Protein AF-A0A1Q8G344-F1 (afdb_monomer)

Solvent-accessible surface area (backbone atoms only — not comparable to full-atom values): 5885 Å² total; per-residue (Å²): 132,58,74,58,38,54,51,51,52,55,46,52,57,63,35,46,27,40,30,48,78,86,48,69,44,66,77,65,76,51,65,72,58,88,71,94,52,59,85,48,64,28,35,66,44,78,40,76,48,96,96,47,69,51,76,48,73,39,28,58,62,33,41,72,64,50,43,65,44,96,87,69,60,45,31,40,42,84,88,41,45,35,34,75,41,66,78,80,86,75,82,86,71,80,86,128

pLDDT: mean 88.89, std 9.43, range [50.81, 96.69]

Nearest PDB structures (foldseek):
  4csq-assembly1_A  TM=6.983E-01  e=4.888E-04  Pseudomonas aeruginosa
  7ur8-assembly1_A  TM=3.473E-01  e=1.165E+00  synthetic construct
  8xvt-assembly1_D  TM=2.626E-01  e=6.799E-01  Homo sapiens
  8qkv-assembly1_X  TM=3.256E-01  e=1.668E+00  Saccharomyces cerevisiae S288C

Foldseek 3Di:
DDPQLVVVLVLLLQFQWKAKPNQIDGPWPSAFDDDPDQPAFRDWTWGDDPPDTDIDTAGPVQSVVWDADPVRAWIATPNITMGGHHDDDDDPDDDD

Radius of gyration: 14.97 Å; Cα contacts (8 Å, |Δi|>4): 150; chains: 1; bounding box: 33×54×29 Å

Mean predicted aligned error: 5.77 Å

Sequence (96 aa):
MSTLKTKFLDLFQTADSLEVDGAFIRHFDNSVRQTDDAETPVIDLMLPVDDAVLEVSLTHADLDAVELCDEGNVWTVAGYDIEFYTVNVVSTNPVQ

Secondary structure (DSSP, 8-state):
--HHHHHHHHHHHH-SEEEETTEEEES--------S-TTS-SEEEEEEETTEEEEEEE-HHHHHT-EE-TTSSEEEETTEEEEEEPPP----SPP-

Structure (mmCIF, N/CA/C/O backbone):
data_AF-A0A1Q8G344-F1
#
_entry.id   AF-A0A1Q8G344-F1
#
loop_
_atom_site.group_PDB
_atom_site.id
_atom_site.type_symbol
_atom_site.label_atom_id
_atom_site.label_alt_id
_atom_site.label_comp_id
_atom_site.label_asym_id
_atom_site.label_entity_id
_atom_site.label_seq_id
_atom_site.pdbx_PDB_ins_code
_atom_site.Cartn_x
_atom_site.Cartn_y
_atom_site.Cartn_z
_atom_site.occupancy
_atom_site.B_iso_or_equiv
_atom_site.auth_seq_id
_atom_site.auth_comp_id
_atom_site.auth_asym_id
_atom_site.auth_atom_id
_atom_site.pdbx_PDB_model_num
ATOM 1 N N . MET A 1 1 ? -10.096 9.763 12.217 1.00 57.53 1 MET A N 1
ATOM 2 C CA . MET A 1 1 ? -9.451 8.706 11.415 1.00 57.53 1 MET A CA 1
ATOM 3 C C . MET A 1 1 ? -10.531 8.064 10.559 1.00 57.53 1 MET A C 1
ATOM 5 O O . MET A 1 1 ? -11.558 7.691 11.121 1.00 57.53 1 MET A O 1
ATOM 9 N N . SER A 1 2 ? -10.386 8.062 9.230 1.00 74.75 2 SER A N 1
ATOM 10 C CA . SER A 1 2 ? -11.397 7.480 8.336 1.00 74.75 2 SER A CA 1
ATOM 11 C C . SER A 1 2 ? -11.380 5.949 8.438 1.00 74.75 2 SER A C 1
ATOM 13 O O . SER A 1 2 ? -10.337 5.346 8.689 1.00 74.75 2 SER A O 1
ATOM 15 N N . THR A 1 3 ? -12.533 5.302 8.255 1.00 87.56 3 THR A N 1
ATOM 16 C CA . THR A 1 3 ? -12.629 3.831 8.295 1.00 87.56 3 THR A CA 1
ATOM 17 C C . THR A 1 3 ? -11.788 3.170 7.199 1.00 87.56 3 THR A C 1
ATOM 19 O O . THR A 1 3 ? -11.288 2.067 7.403 1.00 87.56 3 THR A O 1
ATOM 22 N N . LEU A 1 4 ? -11.609 3.836 6.054 1.00 93.12 4 LEU A N 1
ATOM 23 C CA . LEU A 1 4 ? -10.786 3.335 4.952 1.00 93.12 4 LEU A CA 1
ATOM 24 C C . LEU 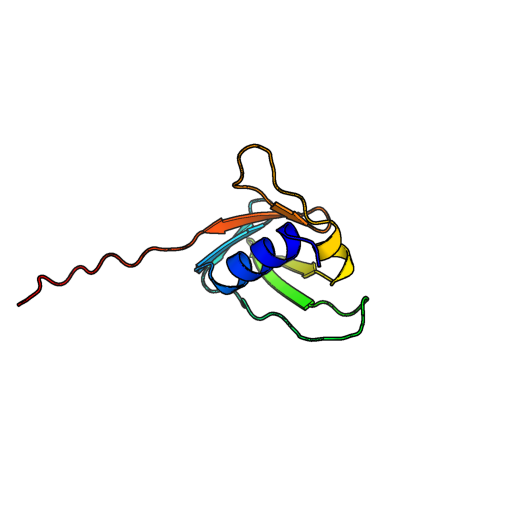A 1 4 ? -9.294 3.398 5.278 1.00 93.12 4 LEU A C 1
ATOM 26 O O . LEU A 1 4 ? -8.613 2.401 5.082 1.00 93.12 4 LEU A O 1
ATOM 30 N N . LYS A 1 5 ? -8.812 4.496 5.872 1.00 93.25 5 LYS A N 1
ATOM 31 C CA . LYS A 1 5 ? -7.419 4.618 6.329 1.00 93.25 5 LYS A CA 1
ATOM 32 C C . LYS A 1 5 ? -7.027 3.484 7.266 1.00 93.25 5 LYS A C 1
ATOM 34 O O . LYS A 1 5 ? -5.989 2.863 7.079 1.00 93.25 5 LYS A O 1
ATOM 39 N N . THR A 1 6 ? -7.869 3.186 8.255 1.00 93.19 6 THR A N 1
ATOM 40 C CA . THR A 1 6 ? -7.606 2.076 9.182 1.00 93.19 6 THR A CA 1
ATOM 41 C C . THR A 1 6 ? -7.559 0.733 8.452 1.00 93.19 6 THR A C 1
ATOM 43 O O . THR A 1 6 ? -6.614 -0.017 8.648 1.00 93.19 6 THR A O 1
ATOM 46 N N . LYS A 1 7 ? -8.511 0.460 7.550 1.00 93.56 7 LYS A N 1
ATOM 47 C CA . LYS A 1 7 ? -8.517 -0.783 6.761 1.00 93.56 7 LYS A CA 1
ATOM 48 C C . LYS A 1 7 ? -7.296 -0.922 5.852 1.00 93.56 7 LYS A C 1
ATOM 50 O O . LYS A 1 7 ? -6.744 -2.010 5.762 1.00 93.56 7 LYS A O 1
ATOM 55 N N . PHE A 1 8 ? -6.891 0.159 5.190 1.00 94.94 8 PHE A N 1
ATOM 56 C CA . PHE A 1 8 ? -5.709 0.174 4.335 1.00 94.94 8 PHE A CA 1
ATOM 57 C C . PHE A 1 8 ? -4.456 -0.173 5.142 1.00 94.94 8 PHE A C 1
ATOM 59 O O . PHE A 1 8 ? -3.694 -1.043 4.740 1.00 94.94 8 PHE A O 1
ATOM 66 N N . LEU A 1 9 ? -4.271 0.457 6.307 1.00 94.81 9 LEU A N 1
ATOM 67 C CA . LEU A 1 9 ? -3.129 0.184 7.183 1.00 94.81 9 LEU A CA 1
ATOM 68 C C . LEU A 1 9 ? -3.132 -1.258 7.707 1.00 94.81 9 LEU A C 1
ATOM 70 O O . LEU A 1 9 ? -2.087 -1.904 7.693 1.00 94.81 9 LEU A O 1
ATOM 74 N N . ASP A 1 10 ? -4.294 -1.779 8.109 1.00 93.50 10 ASP A N 1
ATOM 75 C CA . ASP A 1 10 ? -4.424 -3.171 8.553 1.00 93.50 10 ASP A CA 1
ATOM 76 C C . ASP A 1 10 ? -4.043 -4.150 7.426 1.00 93.50 10 ASP A C 1
ATOM 78 O O . ASP A 1 10 ? -3.308 -5.113 7.655 1.00 93.50 10 ASP A O 1
ATOM 82 N N . LEU A 1 11 ? -4.504 -3.899 6.195 1.00 93.38 11 LEU A N 1
ATOM 83 C CA . LEU A 1 11 ? -4.143 -4.703 5.024 1.00 93.38 11 LEU A CA 1
ATOM 84 C C . LEU A 1 11 ? -2.656 -4.596 4.700 1.00 93.38 11 LEU A C 1
ATOM 86 O O . LEU A 1 11 ? -2.004 -5.621 4.537 1.00 93.38 11 LEU A O 1
ATOM 90 N N . PHE A 1 12 ? -2.103 -3.386 4.679 1.00 94.88 12 PHE A N 1
ATOM 91 C CA . PHE A 1 12 ? -0.685 -3.148 4.431 1.00 94.88 12 PHE A CA 1
ATOM 92 C C . PHE A 1 12 ? 0.207 -3.943 5.392 1.00 94.88 12 PHE A C 1
ATOM 94 O O . PHE A 1 12 ? 1.150 -4.605 4.969 1.00 94.88 12 PHE A O 1
ATOM 101 N N . GLN A 1 13 ? -0.134 -3.946 6.681 1.00 93.56 13 GLN A N 1
ATOM 102 C CA . GLN A 1 13 ? 0.627 -4.650 7.714 1.00 93.56 13 GLN A CA 1
ATOM 103 C C . GLN A 1 13 ? 0.463 -6.176 7.673 1.00 93.56 13 GLN A C 1
ATOM 105 O O . GLN A 1 13 ? 1.315 -6.896 8.194 1.00 93.56 13 GLN A O 1
ATOM 110 N N . THR A 1 14 ? -0.623 -6.689 7.089 1.00 92.00 14 THR A N 1
ATOM 111 C CA . THR A 1 14 ? -0.948 -8.128 7.087 1.00 92.00 14 THR A CA 1
ATOM 112 C C . THR A 1 14 ? -0.787 -8.804 5.726 1.00 92.00 14 THR A C 1
ATOM 114 O O . THR A 1 14 ? -0.811 -10.034 5.650 1.00 92.00 14 THR A O 1
ATOM 117 N N . ALA A 1 15 ? -0.613 -8.034 4.653 1.00 93.00 15 ALA A N 1
ATOM 118 C CA . ALA A 1 15 ? -0.353 -8.547 3.319 1.00 93.00 15 ALA A CA 1
ATOM 119 C C . ALA A 1 15 ? 1.025 -9.221 3.245 1.00 93.00 15 ALA A C 1
ATOM 121 O O . ALA A 1 15 ? 1.996 -8.777 3.852 1.00 93.00 15 ALA A O 1
ATOM 122 N N . ASP A 1 16 ? 1.105 -10.305 2.474 1.00 92.06 16 ASP A N 1
ATOM 123 C CA . ASP A 1 16 ? 2.374 -10.994 2.189 1.00 92.06 16 ASP A CA 1
ATOM 124 C C . ASP A 1 16 ? 3.070 -10.381 0.965 1.00 92.06 16 ASP A C 1
ATOM 126 O O . ASP A 1 16 ? 4.299 -10.364 0.838 1.00 92.06 16 ASP A O 1
ATOM 130 N N . SER A 1 17 ? 2.255 -9.858 0.052 1.00 94.31 17 SER A N 1
ATOM 131 C CA . SER A 1 17 ? 2.690 -9.207 -1.171 1.00 94.31 17 SER A CA 1
ATOM 132 C C . SER A 1 17 ? 1.715 -8.116 -1.580 1.00 94.31 17 SER A C 1
ATOM 134 O O . SER A 1 17 ? 0.559 -8.109 -1.152 1.00 94.31 17 SER A O 1
ATOM 136 N N . LEU A 1 18 ? 2.199 -7.192 -2.397 1.00 95.25 18 LEU A N 1
ATOM 137 C CA . LEU A 1 18 ? 1.398 -6.119 -2.958 1.00 95.25 18 LEU A CA 1
ATOM 138 C C . LEU A 1 18 ? 1.834 -5.823 -4.389 1.00 95.25 18 LEU A C 1
ATOM 140 O O . LEU A 1 18 ? 2.926 -6.206 -4.817 1.00 95.25 18 LEU A O 1
ATOM 144 N N . GLU A 1 19 ? 0.967 -5.137 -5.110 1.00 95.62 19 GLU A N 1
ATOM 14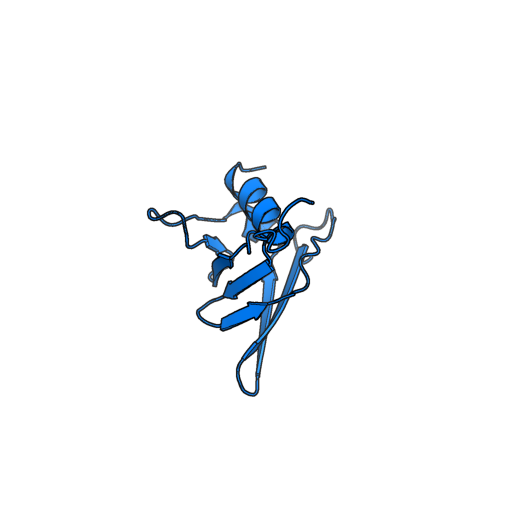5 C CA . GLU A 1 19 ? 1.225 -4.604 -6.440 1.00 95.62 19 GLU A CA 1
ATOM 146 C C . GLU A 1 19 ? 0.955 -3.104 -6.424 1.00 95.62 19 GLU A C 1
ATOM 148 O O . GLU A 1 19 ? -0.051 -2.685 -5.858 1.00 95.62 19 GLU A O 1
ATOM 153 N N . VAL A 1 20 ? 1.865 -2.311 -6.993 1.00 95.81 20 VAL A N 1
ATOM 154 C CA . VAL A 1 20 ? 1.709 -0.857 -7.147 1.00 95.81 20 VAL A CA 1
ATOM 155 C C . VAL A 1 20 ? 1.886 -0.493 -8.609 1.00 95.81 20 VAL A C 1
ATOM 157 O O . VAL A 1 20 ? 2.952 -0.752 -9.161 1.00 95.81 20 VAL A O 1
ATOM 160 N N . ASP A 1 21 ? 0.867 0.086 -9.241 1.00 93.75 21 ASP A N 1
ATOM 161 C CA . ASP A 1 21 ? 0.881 0.475 -10.662 1.00 93.75 21 ASP A CA 1
ATOM 162 C C . ASP A 1 21 ? 1.379 -0.647 -11.605 1.00 93.75 21 ASP A C 1
ATOM 164 O O . ASP A 1 21 ? 2.085 -0.410 -12.589 1.00 93.75 21 ASP A O 1
ATOM 168 N N . GLY A 1 22 ? 1.051 -1.905 -11.292 1.00 91.31 22 GLY A N 1
ATOM 169 C CA . GLY A 1 22 ? 1.502 -3.082 -12.045 1.00 91.31 22 GLY A CA 1
ATOM 170 C C . GLY A 1 22 ? 2.851 -3.673 -11.607 1.00 91.31 22 GLY A C 1
ATOM 171 O O . GLY A 1 22 ? 3.260 -4.721 -12.111 1.00 91.31 22 GLY A O 1
ATOM 172 N N . ALA A 1 23 ? 3.568 -3.034 -10.677 1.00 93.38 23 ALA A N 1
ATOM 173 C CA . ALA A 1 23 ? 4.818 -3.535 -10.111 1.00 93.38 23 ALA A CA 1
ATOM 174 C C . ALA A 1 23 ? 4.560 -4.401 -8.873 1.00 93.38 23 ALA A C 1
ATOM 176 O O . ALA A 1 23 ? 4.105 -3.915 -7.840 1.00 93.38 23 ALA A O 1
ATOM 177 N N . PHE A 1 24 ? 4.900 -5.687 -8.954 1.00 93.31 24 PHE A N 1
ATOM 178 C CA . PHE A 1 24 ? 4.635 -6.660 -7.895 1.00 93.31 24 PHE A CA 1
ATOM 179 C C . PHE A 1 24 ? 5.846 -6.890 -6.977 1.00 93.31 24 PHE A C 1
ATOM 181 O O . PHE A 1 24 ? 6.955 -7.149 -7.449 1.00 93.31 24 PHE A O 1
ATOM 188 N N . ILE A 1 25 ? 5.623 -6.901 -5.659 1.00 93.06 25 ILE A N 1
ATOM 189 C CA . ILE A 1 25 ? 6.644 -7.213 -4.648 1.00 93.06 25 ILE A CA 1
ATOM 190 C C . ILE A 1 25 ? 6.107 -8.163 -3.569 1.00 93.06 25 ILE A C 1
ATOM 192 O O . ILE A 1 25 ? 4.973 -8.048 -3.106 1.00 93.06 25 ILE A O 1
ATOM 196 N N . ARG A 1 26 ? 6.955 -9.099 -3.123 1.00 92.25 26 ARG A N 1
ATOM 197 C CA . ARG A 1 26 ? 6.710 -9.947 -1.942 1.00 92.25 26 ARG A CA 1
ATOM 198 C C . ARG A 1 26 ? 7.657 -9.589 -0.816 1.00 92.25 26 ARG A C 1
ATOM 200 O O . ARG A 1 26 ? 8.780 -9.172 -1.086 1.00 92.25 26 ARG A O 1
ATOM 207 N N . HIS A 1 27 ? 7.230 -9.850 0.418 1.00 88.38 27 HIS A N 1
ATOM 208 C CA . HIS A 1 27 ? 8.060 -9.661 1.613 1.00 88.38 27 HIS A CA 1
ATOM 209 C C . HIS A 1 27 ? 8.657 -8.244 1.683 1.00 88.38 27 HIS A C 1
ATOM 211 O O . HIS A 1 27 ? 9.843 -8.063 1.958 1.00 88.38 27 HIS A O 1
ATOM 217 N N . PHE A 1 28 ? 7.824 -7.252 1.366 1.00 91.44 28 PHE A N 1
ATOM 218 C CA . PHE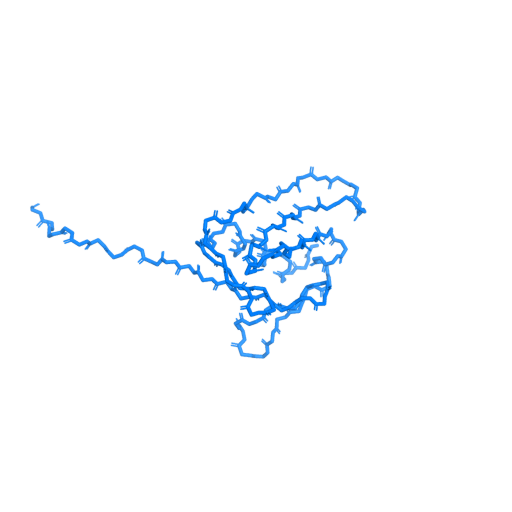 A 1 28 ? 8.173 -5.839 1.443 1.00 91.44 28 PHE A CA 1
ATOM 219 C C . PHE A 1 28 ? 8.254 -5.378 2.907 1.00 91.44 28 PHE A C 1
ATOM 221 O O . PHE A 1 28 ? 7.799 -6.074 3.819 1.00 91.44 28 PHE A O 1
ATOM 228 N N . ASP A 1 29 ? 8.836 -4.200 3.135 1.00 92.62 29 ASP A N 1
ATOM 229 C CA . ASP A 1 29 ? 8.792 -3.562 4.451 1.00 92.62 29 ASP A CA 1
ATOM 230 C C . ASP A 1 29 ? 7.363 -3.087 4.738 1.00 92.62 29 ASP A C 1
ATOM 232 O O . ASP A 1 29 ? 6.907 -2.072 4.217 1.00 92.62 29 ASP A O 1
ATOM 236 N N . ASN A 1 30 ? 6.647 -3.857 5.552 1.00 92.50 30 ASN A N 1
ATOM 237 C CA . ASN A 1 30 ? 5.278 -3.571 5.961 1.00 92.50 30 ASN A CA 1
ATOM 238 C C . ASN A 1 30 ? 5.201 -2.748 7.260 1.00 92.50 30 ASN A C 1
ATOM 240 O O . ASN A 1 30 ? 4.151 -2.691 7.911 1.00 92.50 30 ASN A O 1
ATOM 244 N N . SER A 1 31 ? 6.306 -2.118 7.674 1.00 93.75 31 SER A N 1
ATOM 245 C CA . SER A 1 31 ? 6.318 -1.254 8.847 1.00 93.75 31 SER A CA 1
ATOM 246 C C . SER A 1 31 ? 5.605 0.074 8.578 1.00 93.75 31 SER A C 1
ATOM 248 O O . SER A 1 31 ? 5.696 0.670 7.508 1.00 93.75 31 SER A O 1
ATOM 250 N N . VAL A 1 32 ? 4.873 0.549 9.588 1.00 93.75 32 VAL A N 1
ATOM 251 C CA . VAL A 1 32 ? 4.198 1.852 9.563 1.00 93.75 32 VAL A CA 1
ATOM 252 C C . VAL A 1 32 ? 4.826 2.712 10.647 1.00 93.75 32 VAL A C 1
ATOM 254 O O . VAL A 1 32 ? 4.776 2.367 11.833 1.00 93.75 32 VAL A O 1
ATOM 257 N N . ARG A 1 33 ? 5.431 3.829 10.250 1.00 93.12 33 ARG A N 1
ATOM 258 C CA . ARG A 1 33 ? 6.075 4.754 11.185 1.00 93.12 33 ARG A CA 1
ATOM 259 C C . ARG A 1 33 ? 5.021 5.537 11.960 1.00 93.12 33 ARG A C 1
ATOM 261 O O . ARG A 1 33 ? 4.024 5.988 11.406 1.00 93.12 33 ARG A O 1
ATOM 268 N N . GLN A 1 34 ? 5.269 5.708 13.254 1.00 89.19 34 GLN A N 1
ATOM 269 C CA . GLN A 1 34 ? 4.461 6.558 14.125 1.00 89.19 34 GLN A CA 1
ATOM 270 C C . GLN A 1 34 ? 5.128 7.930 14.192 1.00 89.19 34 GLN A C 1
ATOM 272 O O . GLN A 1 34 ? 6.242 8.049 14.703 1.00 89.19 34 GLN A O 1
ATOM 277 N N . THR A 1 35 ? 4.469 8.947 13.651 1.00 87.19 35 THR A N 1
ATOM 278 C CA . THR A 1 35 ? 4.948 10.331 13.659 1.00 87.19 35 THR A CA 1
ATOM 279 C C . THR A 1 35 ? 3.761 11.276 13.791 1.00 87.19 35 THR A C 1
ATOM 281 O O . THR A 1 35 ? 2.691 11.011 13.250 1.00 87.19 35 THR A O 1
ATOM 284 N N . ASP A 1 36 ? 3.954 12.377 14.513 1.00 82.00 36 ASP A N 1
ATOM 285 C CA . ASP A 1 36 ? 2.956 13.447 14.631 1.00 82.00 36 ASP A CA 1
ATOM 286 C C . ASP A 1 36 ? 3.117 14.507 13.523 1.00 82.00 36 ASP A C 1
ATOM 288 O O . ASP A 1 36 ? 2.312 15.434 13.423 1.00 82.00 36 ASP A O 1
ATOM 292 N N . ASP A 1 37 ? 4.165 14.393 12.701 1.00 85.88 37 ASP A N 1
ATOM 293 C CA . ASP A 1 37 ? 4.423 15.286 11.574 1.00 85.88 37 ASP A CA 1
ATOM 294 C C . ASP A 1 37 ? 3.675 14.820 10.318 1.00 85.88 37 ASP A C 1
ATOM 296 O O . ASP A 1 37 ? 3.874 13.702 9.842 1.00 85.88 37 ASP A O 1
ATOM 300 N N . ALA A 1 38 ? 2.831 15.696 9.772 1.00 78.19 38 ALA A N 1
ATOM 301 C CA . ALA A 1 38 ? 1.978 15.396 8.627 1.00 78.19 38 ALA A CA 1
ATOM 302 C C . ALA A 1 38 ? 2.762 15.238 7.316 1.00 78.19 38 ALA A C 1
ATOM 304 O O . ALA A 1 38 ? 2.296 14.533 6.426 1.00 78.19 38 ALA A O 1
ATOM 305 N N . GLU A 1 39 ? 3.934 15.869 7.213 1.00 82.44 39 GLU A N 1
ATOM 306 C CA . GLU A 1 39 ? 4.776 15.859 6.008 1.00 82.44 39 GLU A CA 1
ATOM 307 C C . GLU A 1 39 ? 5.771 14.690 6.004 1.00 82.44 39 GLU A C 1
ATOM 309 O O . GLU A 1 39 ? 6.364 14.365 4.976 1.00 82.44 39 GLU A O 1
ATOM 314 N N . THR A 1 40 ? 5.976 14.044 7.155 1.00 90.00 40 THR A N 1
ATOM 315 C CA . THR A 1 40 ? 6.877 12.898 7.259 1.00 90.00 40 THR A CA 1
ATOM 316 C C . 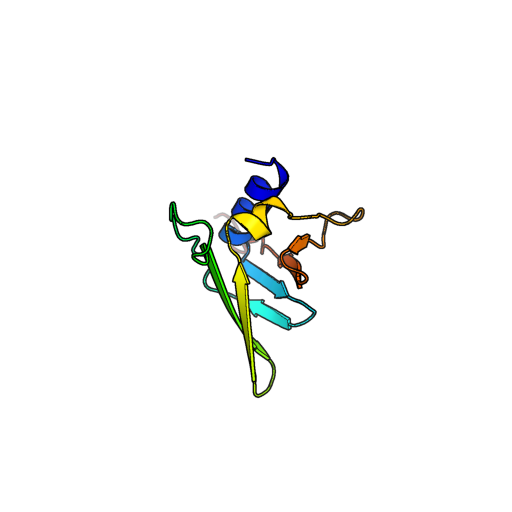THR A 1 40 ? 6.194 11.647 6.686 1.00 90.00 40 THR A C 1
ATOM 318 O O . THR A 1 40 ? 5.094 11.298 7.129 1.00 90.00 40 THR A O 1
ATOM 321 N N . PRO A 1 41 ? 6.840 10.916 5.753 1.00 92.38 41 PRO A N 1
ATOM 322 C CA . PRO A 1 41 ? 6.319 9.650 5.253 1.00 92.38 41 PRO A CA 1
ATOM 323 C C . PRO A 1 41 ? 6.120 8.630 6.375 1.00 92.38 41 PRO A C 1
ATOM 325 O O . PRO A 1 41 ? 7.016 8.379 7.193 1.00 92.38 41 PRO A O 1
ATOM 328 N N . VAL A 1 42 ? 4.936 8.024 6.395 1.00 94.94 42 VAL A N 1
ATOM 329 C CA . VAL A 1 42 ? 4.558 6.985 7.359 1.00 94.94 42 VAL A CA 1
ATOM 330 C C . VAL A 1 42 ? 4.712 5.582 6.796 1.00 94.94 42 VAL A C 1
ATOM 332 O O . VAL A 1 42 ? 4.945 4.646 7.559 1.00 94.94 42 VAL A O 1
ATOM 335 N N . ILE A 1 43 ? 4.625 5.451 5.474 1.00 95.56 43 ILE A N 1
ATOM 336 C CA . ILE A 1 43 ? 4.950 4.247 4.714 1.00 95.56 43 ILE A CA 1
ATOM 337 C C . ILE A 1 43 ? 5.973 4.655 3.661 1.00 95.56 43 ILE A C 1
ATOM 339 O O . ILE A 1 43 ? 5.748 5.626 2.943 1.00 95.56 43 ILE A O 1
ATOM 343 N N . ASP A 1 44 ? 7.060 3.896 3.569 1.00 94.25 44 ASP A N 1
ATOM 344 C CA . ASP A 1 44 ? 8.027 3.983 2.479 1.00 94.25 44 ASP A CA 1
ATOM 345 C C . ASP A 1 44 ? 8.185 2.590 1.869 1.00 94.25 44 ASP A C 1
ATOM 347 O O . ASP A 1 44 ? 8.566 1.643 2.558 1.00 94.25 44 ASP A O 1
ATOM 351 N N . LEU A 1 45 ? 7.910 2.468 0.575 1.00 93.94 45 LEU A N 1
ATOM 352 C CA . LEU A 1 45 ? 8.107 1.251 -0.196 1.00 93.94 45 LEU A CA 1
ATOM 353 C C . LEU A 1 45 ? 9.162 1.479 -1.266 1.00 93.94 45 LEU A C 1
ATOM 355 O O . LEU A 1 45 ? 9.186 2.505 -1.943 1.00 93.94 45 LEU A O 1
ATOM 359 N N . MET A 1 46 ? 9.999 0.468 -1.451 1.00 92.94 46 MET A N 1
ATOM 360 C CA . MET A 1 46 ? 10.972 0.407 -2.532 1.00 92.94 46 MET A CA 1
ATOM 361 C C . MET A 1 46 ? 10.690 -0.854 -3.338 1.00 92.94 46 MET A C 1
ATOM 363 O O . MET A 1 46 ? 10.958 -1.964 -2.874 1.00 92.94 46 MET A O 1
ATOM 367 N N . LEU A 1 47 ? 10.118 -0.685 -4.527 1.00 92.44 47 LEU A N 1
ATOM 368 C CA . LEU A 1 47 ? 9.764 -1.783 -5.414 1.00 92.44 47 LEU A CA 1
ATOM 369 C C . LEU A 1 47 ? 10.806 -1.885 -6.532 1.00 92.44 47 LEU A C 1
ATOM 371 O O . LEU A 1 47 ? 10.916 -0.962 -7.337 1.00 92.44 47 LEU A O 1
ATOM 375 N N . PRO A 1 48 ? 11.589 -2.973 -6.612 1.00 88.69 48 PRO A N 1
ATOM 376 C CA . PRO A 1 48 ? 12.483 -3.182 -7.742 1.00 88.69 48 PRO A CA 1
ATOM 377 C C . PRO A 1 48 ? 11.660 -3.502 -8.999 1.00 88.69 48 PRO A C 1
ATOM 379 O O . PRO A 1 48 ? 10.894 -4.465 -9.009 1.00 88.69 48 PRO A O 1
ATOM 382 N N . VAL A 1 49 ? 11.831 -2.708 -10.058 1.00 89.00 49 VAL A N 1
ATOM 383 C CA . VAL A 1 49 ? 11.156 -2.867 -11.356 1.00 89.00 49 VAL A CA 1
ATOM 384 C C . VAL A 1 49 ? 12.213 -2.876 -12.451 1.00 89.00 49 VAL A C 1
ATOM 386 O O . VAL A 1 49 ? 12.803 -1.840 -12.753 1.00 89.00 49 VAL A O 1
ATOM 389 N N . ASP A 1 50 ? 12.452 -4.046 -13.042 1.00 87.19 50 ASP A N 1
ATOM 390 C CA . ASP A 1 50 ? 13.507 -4.280 -14.034 1.00 87.19 50 ASP A CA 1
ATOM 391 C C . ASP A 1 50 ? 14.876 -3.727 -13.577 1.00 87.19 50 ASP A C 1
ATOM 393 O O . ASP A 1 50 ? 15.493 -4.278 -12.664 1.00 87.19 50 ASP A O 1
ATOM 397 N N . ASP A 1 51 ? 15.330 -2.628 -14.188 1.00 89.5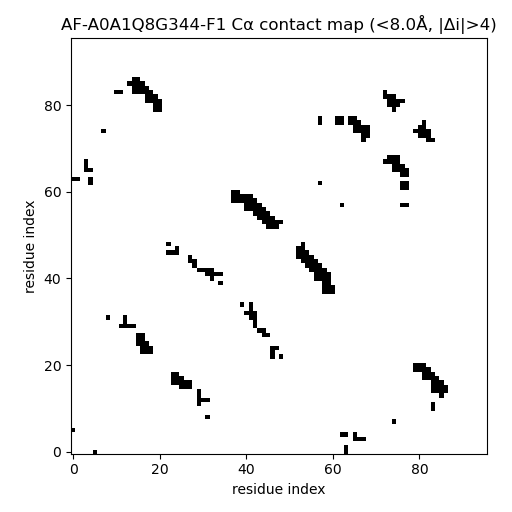6 51 ASP A N 1
ATOM 398 C CA . ASP A 1 51 ? 16.607 -1.952 -13.920 1.00 89.56 51 ASP A CA 1
ATOM 399 C C . ASP A 1 51 ? 16.451 -0.675 -13.059 1.00 89.56 51 ASP A C 1
ATOM 401 O O . ASP A 1 51 ? 17.391 0.116 -12.929 1.00 89.56 51 ASP A O 1
ATOM 405 N N . ALA A 1 52 ? 15.268 -0.442 -12.485 1.00 90.56 52 ALA A N 1
ATOM 406 C CA . ALA A 1 52 ? 14.936 0.721 -11.666 1.00 90.56 52 ALA A CA 1
ATOM 407 C C . ALA A 1 52 ? 14.312 0.322 -10.318 1.00 90.56 52 ALA A C 1
ATOM 409 O O . ALA A 1 52 ? 13.986 -0.837 -10.060 1.00 90.56 52 ALA A O 1
ATOM 410 N N . VAL A 1 53 ? 14.146 1.309 -9.437 1.00 91.88 53 VAL A N 1
ATOM 411 C CA . VAL A 1 53 ? 13.385 1.171 -8.192 1.00 91.88 53 VAL A CA 1
ATOM 412 C C . VAL A 1 53 ? 12.267 2.202 -8.220 1.00 91.88 53 VAL A C 1
ATOM 414 O O . VAL A 1 53 ? 12.526 3.391 -8.403 1.00 91.88 53 VAL A O 1
ATOM 417 N N . LEU A 1 54 ? 11.031 1.738 -8.069 1.00 92.44 54 LEU A N 1
ATOM 418 C CA . LEU A 1 54 ? 9.878 2.583 -7.804 1.00 92.44 54 LEU A CA 1
ATOM 419 C C . LEU A 1 54 ? 9.842 2.873 -6.301 1.00 92.44 54 LEU A C 1
ATOM 421 O O . LEU A 1 54 ? 9.706 1.962 -5.483 1.00 92.44 54 LEU A O 1
ATOM 425 N N . GLU A 1 55 ? 9.993 4.144 -5.948 1.00 94.31 55 GLU A N 1
ATOM 426 C CA . GLU A 1 55 ? 9.920 4.627 -4.570 1.00 94.31 55 GLU A CA 1
ATOM 427 C C . GLU A 1 55 ? 8.526 5.204 -4.313 1.00 94.31 55 GLU A C 1
ATOM 429 O O . GLU A 1 55 ? 8.102 6.141 -4.991 1.00 94.31 55 GLU A O 1
ATOM 434 N N . VAL A 1 56 ? 7.813 4.644 -3.336 1.00 94.69 56 VAL A N 1
ATOM 435 C CA . VAL A 1 56 ? 6.474 5.094 -2.938 1.00 94.69 56 VAL A CA 1
ATOM 436 C C . VAL A 1 56 ? 6.532 5.539 -1.486 1.00 94.69 56 VAL A C 1
ATOM 438 O O . VAL A 1 56 ? 6.735 4.722 -0.591 1.00 94.69 56 VAL A O 1
ATOM 441 N N . SER A 1 57 ? 6.322 6.830 -1.255 1.00 95.19 57 SER A N 1
ATOM 442 C CA . SER A 1 57 ? 6.271 7.427 0.080 1.00 95.19 57 SER A CA 1
ATOM 443 C C . SER A 1 57 ? 4.872 7.963 0.334 1.00 95.19 57 SER A C 1
ATOM 445 O O . SER A 1 57 ? 4.401 8.826 -0.404 1.00 95.19 57 SER A O 1
ATOM 447 N N . LEU A 1 58 ? 4.207 7.457 1.372 1.00 95.31 58 LEU A N 1
ATOM 448 C CA . LEU A 1 58 ? 2.849 7.860 1.734 1.00 95.31 58 LEU A CA 1
ATOM 449 C C . LEU A 1 58 ? 2.867 8.591 3.070 1.00 95.31 58 LEU A C 1
ATOM 451 O O . LEU A 1 58 ? 3.410 8.089 4.058 1.00 95.31 58 LEU A O 1
ATOM 455 N N . THR A 1 59 ? 2.237 9.758 3.117 1.00 94.62 59 THR A N 1
ATOM 456 C CA . THR A 1 59 ? 2.072 10.559 4.334 1.00 94.62 59 THR A CA 1
ATOM 457 C C . THR A 1 59 ? 0.740 10.273 5.025 1.00 94.62 59 THR A C 1
ATOM 459 O O . THR A 1 59 ? -0.142 9.577 4.513 1.00 94.62 59 THR A O 1
ATOM 462 N N . HIS A 1 60 ? 0.543 10.851 6.212 1.00 91.19 60 HIS A N 1
ATOM 463 C CA . HIS A 1 60 ? -0.763 10.802 6.860 1.00 91.19 60 HIS A CA 1
ATOM 464 C C . HIS A 1 60 ? -1.867 11.486 6.049 1.00 91.19 60 HIS A C 1
ATOM 466 O O . HIS A 1 60 ? -2.996 10.987 6.098 1.00 91.19 60 HIS A O 1
ATOM 472 N N . ALA A 1 61 ? -1.543 12.568 5.332 1.00 91.44 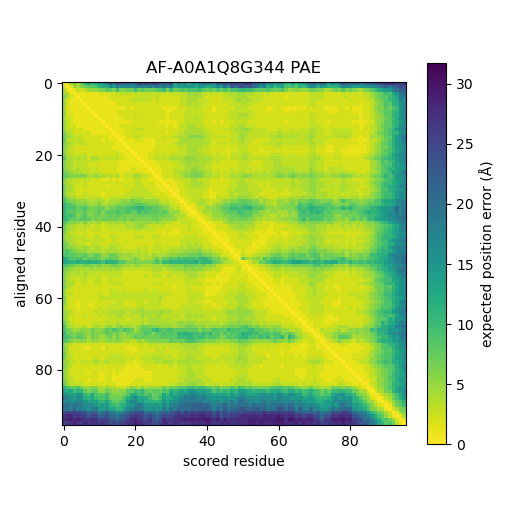61 ALA A N 1
ATOM 473 C CA . ALA A 1 61 ? -2.484 13.307 4.497 1.00 91.44 61 ALA A CA 1
ATOM 474 C C . ALA A 1 61 ? -2.934 12.474 3.289 1.00 91.44 61 ALA A C 1
ATOM 476 O O . ALA A 1 61 ? -4.131 12.401 3.014 1.00 91.44 61 ALA A O 1
ATOM 477 N N . ASP A 1 62 ? -2.006 11.764 2.644 1.00 93.62 62 ASP A N 1
ATOM 478 C CA . ASP A 1 62 ? -2.322 10.864 1.528 1.00 93.62 62 ASP A CA 1
ATOM 479 C C . ASP A 1 62 ? -3.265 9.743 1.964 1.00 93.62 62 ASP A C 1
ATOM 481 O O . ASP A 1 62 ? -4.271 9.459 1.319 1.00 93.62 62 ASP A O 1
ATOM 485 N N . LEU A 1 63 ? -2.981 9.148 3.124 1.00 92.06 63 LEU A N 1
ATOM 486 C CA . LEU A 1 63 ? -3.816 8.100 3.703 1.00 92.06 63 LEU A CA 1
ATOM 487 C C . LEU A 1 63 ? -5.194 8.600 4.149 1.00 92.06 63 LEU A C 1
ATOM 489 O O . LEU A 1 63 ? -6.104 7.791 4.309 1.00 92.06 63 LEU A O 1
ATOM 493 N N . ASP A 1 64 ? -5.370 9.899 4.406 1.00 91.50 64 ASP A N 1
ATOM 494 C CA . ASP A 1 64 ? -6.694 10.463 4.691 1.00 91.50 64 ASP A CA 1
ATOM 495 C C . ASP A 1 64 ? -7.544 10.608 3.416 1.00 91.50 64 ASP A C 1
ATOM 497 O O . ASP A 1 64 ? -8.773 10.619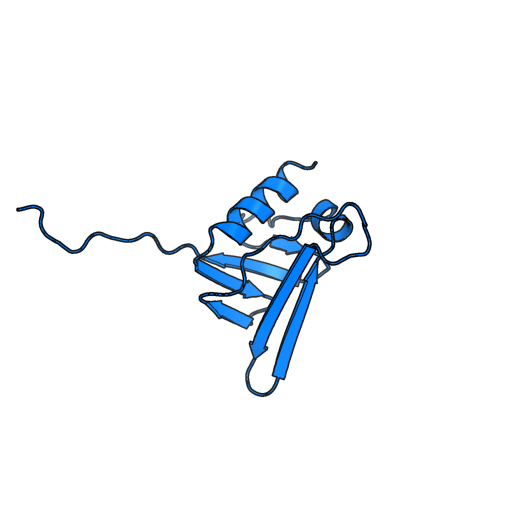 3.516 1.00 91.50 64 ASP A O 1
ATOM 501 N N . ALA A 1 65 ? -6.904 10.644 2.243 1.00 92.06 65 ALA A N 1
ATOM 502 C CA . ALA A 1 65 ? -7.524 10.708 0.921 1.00 92.06 65 ALA A CA 1
ATOM 503 C C . ALA A 1 65 ? -7.594 9.343 0.206 1.00 92.06 65 ALA A C 1
ATOM 505 O O . ALA A 1 65 ? -7.809 9.299 -1.000 1.00 92.06 65 ALA A O 1
ATOM 506 N N . VAL A 1 66 ? -7.410 8.235 0.933 1.00 94.50 66 VA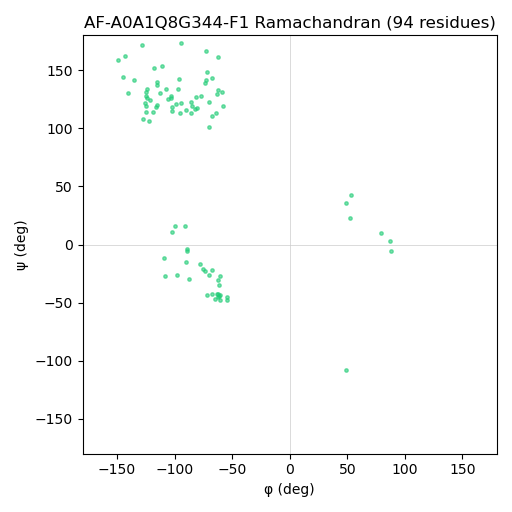L A N 1
ATOM 507 C CA . VAL A 1 66 ? -7.496 6.885 0.360 1.00 94.50 66 VAL A CA 1
ATOM 508 C C . VAL A 1 66 ? -8.885 6.588 -0.202 1.00 94.50 66 VAL A C 1
ATOM 510 O O . VAL A 1 66 ? -9.906 6.766 0.474 1.00 94.50 66 VAL A O 1
ATOM 513 N N . GLU A 1 67 ? -8.902 6.045 -1.413 1.00 95.31 67 GLU A N 1
ATOM 514 C CA . GLU A 1 67 ? -10.099 5.570 -2.096 1.00 95.31 67 GLU A CA 1
ATOM 515 C C . GLU A 1 67 ? -9.993 4.063 -2.361 1.00 95.31 67 GLU A C 1
ATOM 517 O O . GLU A 1 67 ? -8.905 3.498 -2.458 1.00 95.31 67 GLU A O 1
ATOM 522 N N . LEU A 1 68 ? -11.144 3.396 -2.431 1.00 94.50 68 LEU A N 1
ATOM 523 C CA . LEU A 1 68 ? -11.260 1.981 -2.773 1.00 94.50 68 LEU A CA 1
ATOM 524 C C . LEU A 1 68 ? -12.221 1.884 -3.952 1.00 94.50 68 LEU A C 1
ATOM 526 O O . LEU A 1 68 ? -13.321 2.438 -3.878 1.00 94.50 68 LEU A O 1
ATOM 530 N N . CYS A 1 69 ? -11.809 1.204 -5.021 1.00 90.44 69 CYS A N 1
ATOM 531 C CA . CYS A 1 69 ? -12.650 1.030 -6.199 1.00 90.44 69 CYS A CA 1
ATOM 532 C C . CYS A 1 69 ? -13.939 0.252 -5.869 1.00 90.44 69 CYS A C 1
ATOM 534 O O . CYS A 1 69 ? -14.017 -0.470 -4.870 1.00 90.44 69 CYS A O 1
ATOM 536 N N . ASP A 1 70 ? -14.950 0.352 -6.736 1.00 84.06 70 ASP A N 1
ATOM 537 C CA . ASP A 1 70 ? -16.249 -0.313 -6.541 1.00 84.06 70 ASP A CA 1
ATOM 538 C C . ASP A 1 70 ? -16.142 -1.849 -6.462 1.00 84.06 70 ASP A C 1
ATOM 540 O O . ASP A 1 70 ? -16.966 -2.503 -5.818 1.00 84.06 70 ASP A O 1
ATOM 544 N N . GLU A 1 71 ? -15.121 -2.431 -7.099 1.00 84.44 71 GLU A N 1
ATOM 545 C CA . GLU A 1 71 ? -14.832 -3.872 -7.074 1.00 84.44 71 GLU A CA 1
ATOM 546 C C . GLU A 1 71 ? -14.154 -4.316 -5.762 1.00 84.44 71 GLU A C 1
ATOM 548 O O . GLU A 1 71 ? -14.188 -5.497 -5.410 1.00 84.44 71 GLU A O 1
ATOM 553 N N . GLY A 1 72 ? -13.615 -3.369 -4.985 1.00 84.56 72 GLY A N 1
ATOM 554 C CA . GLY A 1 72 ? -13.100 -3.588 -3.634 1.00 84.56 72 GLY A CA 1
ATOM 555 C C . GLY A 1 72 ? -11.706 -4.216 -3.547 1.00 84.56 72 GLY A C 1
ATOM 556 O O . GLY A 1 72 ? -11.307 -4.610 -2.450 1.00 84.56 72 GLY A O 1
ATOM 557 N N . ASN A 1 73 ? -10.979 -4.327 -4.660 1.00 88.00 73 ASN A N 1
ATOM 558 C CA . ASN A 1 73 ? -9.636 -4.916 -4.729 1.00 88.00 73 ASN A CA 1
ATOM 559 C C . ASN A 1 73 ? -8.512 -3.894 -4.963 1.00 88.00 73 ASN A C 1
ATOM 561 O O . ASN A 1 73 ? -7.403 -4.136 -4.496 1.00 88.00 73 ASN A O 1
ATOM 565 N N . VAL A 1 74 ? -8.801 -2.757 -5.609 1.00 95.00 74 VAL A N 1
ATOM 566 C CA . VAL A 1 74 ? -7.807 -1.718 -5.933 1.00 95.00 74 VAL A CA 1
ATOM 567 C C . VAL A 1 74 ? -7.975 -0.501 -5.027 1.00 95.00 74 VAL A C 1
ATOM 569 O O . VAL A 1 74 ? -9.057 0.089 -4.950 1.00 95.00 74 VAL A O 1
ATOM 572 N N . TRP A 1 75 ? -6.892 -0.122 -4.353 1.00 96.06 75 TRP A N 1
ATOM 573 C CA . TRP A 1 75 ? -6.810 1.055 -3.495 1.00 96.06 75 TRP A CA 1
ATOM 574 C C . TRP A 1 75 ? -6.068 2.175 -4.210 1.00 96.06 75 TRP A C 1
ATOM 576 O O . TRP A 1 75 ? -4.936 1.969 -4.627 1.00 96.06 75 TRP A O 1
ATOM 586 N N . THR A 1 76 ? -6.648 3.369 -4.275 1.00 96.38 76 THR A N 1
ATOM 587 C CA . THR A 1 76 ? -5.962 4.540 -4.832 1.00 96.38 76 THR A CA 1
ATOM 588 C C . THR A 1 76 ? -5.478 5.437 -3.691 1.00 96.38 76 THR A C 1
ATOM 590 O O . THR A 1 76 ? -6.282 5.929 -2.893 1.00 96.38 76 THR A O 1
ATOM 593 N N . VAL A 1 77 ? -4.158 5.639 -3.580 1.00 94.62 77 VAL A N 1
ATOM 594 C CA . VAL A 1 77 ? -3.518 6.474 -2.540 1.00 94.62 77 VAL A CA 1
ATOM 595 C C . VAL A 1 77 ? -2.371 7.275 -3.142 1.00 94.62 77 VAL A C 1
ATOM 597 O O . VAL A 1 77 ? -1.516 6.713 -3.813 1.00 94.62 77 VAL A O 1
ATOM 600 N N . ALA A 1 78 ? -2.330 8.589 -2.894 1.00 93.69 78 ALA A N 1
ATOM 601 C CA . ALA A 1 78 ? -1.313 9.498 -3.449 1.00 93.69 78 ALA A CA 1
ATOM 602 C C . ALA A 1 78 ? -1.158 9.425 -4.989 1.00 93.69 78 ALA A C 1
ATOM 604 O O . ALA A 1 78 ? -0.118 9.793 -5.529 1.00 93.69 78 ALA A O 1
ATOM 605 N N . GLY A 1 79 ? -2.196 8.964 -5.700 1.00 93.12 79 GLY A N 1
ATOM 606 C CA . GLY A 1 79 ? -2.175 8.761 -7.152 1.00 93.12 79 GLY A CA 1
ATOM 607 C C . GLY A 1 79 ? -1.648 7.401 -7.621 1.00 93.12 79 GLY A C 1
ATOM 608 O O . GLY A 1 79 ? -1.588 7.201 -8.828 1.00 93.12 79 GLY A O 1
ATOM 609 N N . TYR A 1 80 ? -1.304 6.496 -6.701 1.00 95.75 80 TYR A N 1
ATOM 610 C CA . TYR A 1 80 ? -0.917 5.115 -6.991 1.00 95.75 80 TYR A CA 1
ATOM 611 C C . TYR A 1 80 ? -2.100 4.168 -6.841 1.00 95.75 80 TYR A C 1
ATOM 613 O O . TYR A 1 80 ? -2.867 4.307 -5.883 1.00 95.75 80 TYR A O 1
ATOM 621 N N . ASP A 1 81 ? -2.177 3.170 -7.715 1.00 96.69 81 ASP A N 1
ATOM 622 C CA . ASP A 1 81 ? -3.097 2.045 -7.585 1.00 96.69 81 ASP A CA 1
ATOM 623 C C . ASP A 1 81 ? -2.388 0.875 -6.896 1.00 96.69 81 ASP A C 1
ATOM 625 O O . ASP A 1 81 ? -1.348 0.398 -7.353 1.00 96.69 81 ASP A O 1
ATOM 629 N N . ILE A 1 82 ? -2.943 0.431 -5.768 1.00 96.56 82 ILE A N 1
ATOM 630 C CA . ILE A 1 82 ? -2.344 -0.550 -4.865 1.00 96.56 82 ILE A CA 1
ATOM 631 C C . ILE A 1 82 ? -3.296 -1.732 -4.668 1.00 96.56 82 ILE A C 1
ATOM 633 O O . ILE A 1 82 ? -4.433 -1.563 -4.221 1.00 96.56 82 ILE A O 1
ATOM 637 N N . GLU A 1 83 ? -2.807 -2.944 -4.918 1.00 96.38 83 GLU A N 1
ATOM 638 C CA . GLU A 1 83 ? -3.516 -4.196 -4.631 1.00 96.38 83 GLU A CA 1
ATOM 639 C C . GLU A 1 83 ? -2.769 -5.009 -3.570 1.00 96.38 83 GLU A C 1
ATOM 641 O O . GLU A 1 83 ? -1.544 -5.141 -3.606 1.00 96.38 83 GLU A O 1
ATOM 646 N N . PHE A 1 84 ? -3.509 -5.575 -2.613 1.00 94.69 84 PHE A N 1
ATOM 647 C CA . PHE A 1 84 ? -2.949 -6.378 -1.524 1.00 94.69 84 PHE A CA 1
ATOM 648 C C . PHE A 1 84 ? -3.247 -7.860 -1.717 1.00 94.69 84 PHE A C 1
ATOM 650 O O . PHE A 1 84 ? -4.393 -8.260 -1.925 1.00 94.69 84 PHE A O 1
ATOM 657 N N . TYR A 1 85 ? -2.226 -8.694 -1.533 1.00 92.25 85 TYR A N 1
ATOM 658 C CA . TYR A 1 85 ? -2.335 -10.140 -1.651 1.00 92.25 85 TYR A CA 1
ATOM 659 C C . TYR A 1 85 ? -1.848 -10.816 -0.367 1.00 92.25 85 TYR A C 1
ATOM 661 O O . TYR A 1 85 ? -0.663 -10.792 -0.015 1.00 92.25 85 TYR A O 1
ATOM 669 N N . THR A 1 86 ? -2.774 -11.471 0.331 1.00 83.62 86 THR A N 1
ATOM 670 C CA . THR A 1 86 ? -2.484 -12.250 1.540 1.00 83.62 86 THR A CA 1
ATOM 671 C C . THR A 1 86 ? -2.479 -13.738 1.209 1.00 83.62 86 THR A C 1
ATOM 673 O O . THR A 1 86 ? -3.449 -14.276 0.672 1.00 83.62 86 THR A O 1
ATOM 676 N N . VAL A 1 87 ? -1.398 -14.435 1.555 1.00 75.00 87 VAL A N 1
ATOM 677 C CA . VAL A 1 87 ? -1.327 -15.891 1.407 1.00 75.00 87 VAL A CA 1
ATOM 678 C C . VAL A 1 87 ? -1.953 -16.553 2.634 1.00 75.00 87 VAL A C 1
ATOM 680 O O . VAL A 1 87 ? -1.469 -16.403 3.752 1.00 75.00 87 VAL A O 1
ATOM 683 N N . ASN A 1 88 ? -3.009 -17.342 2.430 1.00 69.88 88 ASN A N 1
ATOM 684 C CA . ASN A 1 88 ? -3.528 -18.228 3.471 1.00 69.88 88 ASN A CA 1
ATOM 685 C C . ASN A 1 88 ? -2.679 -19.504 3.526 1.00 69.88 88 ASN A C 1
ATOM 687 O O . ASN A 1 88 ? -2.635 -20.270 2.562 1.00 69.88 88 ASN A O 1
ATOM 691 N N . VAL A 1 89 ? -2.018 -19.753 4.659 1.00 66.12 89 VAL A N 1
ATOM 692 C CA . VAL A 1 89 ? -1.247 -20.985 4.874 1.00 66.12 89 VAL A CA 1
ATOM 693 C C . VAL A 1 89 ? -2.208 -22.172 4.954 1.00 66.12 89 VAL A C 1
ATOM 695 O O . VAL A 1 89 ? -2.949 -22.331 5.922 1.00 66.12 89 VAL A O 1
ATOM 698 N N . VAL A 1 90 ? -2.176 -23.041 3.944 1.00 71.62 90 VAL A N 1
ATOM 699 C CA . VAL A 1 90 ? -2.848 -24.344 3.997 1.00 71.62 90 VAL A CA 1
ATOM 700 C C . VAL A 1 90 ? -1.895 -25.329 4.666 1.00 71.62 90 VAL A C 1
ATOM 702 O O . VAL A 1 90 ? -0.839 -25.641 4.121 1.00 71.62 90 VAL A O 1
ATOM 705 N N . SER A 1 91 ? -2.248 -25.812 5.859 1.00 69.94 91 SER A N 1
ATOM 706 C CA . SER A 1 91 ? -1.441 -26.814 6.563 1.00 69.94 91 SER A CA 1
ATOM 707 C C . SER A 1 91 ? -1.411 -28.113 5.753 1.00 69.94 91 SER A C 1
ATOM 709 O O . SER A 1 91 ? -2.439 -28.764 5.575 1.00 69.94 91 SER A O 1
ATOM 711 N N . THR A 1 92 ? -0.241 -28.486 5.234 1.00 73.88 92 THR A N 1
ATOM 712 C CA . THR A 1 92 ? -0.070 -29.686 4.397 1.00 73.88 92 THR A CA 1
ATOM 713 C C . THR A 1 92 ? 0.246 -30.947 5.199 1.00 73.88 92 THR A C 1
ATOM 715 O O . THR A 1 92 ? 0.343 -32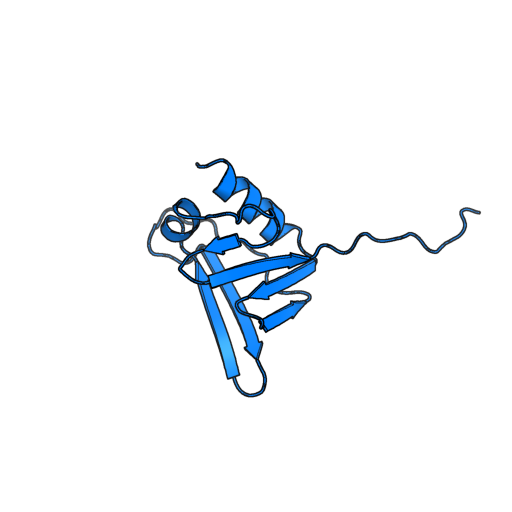.025 4.616 1.00 73.88 92 THR A O 1
ATOM 718 N N . ASN A 1 93 ? 0.422 -30.844 6.521 1.00 67.12 93 ASN A N 1
ATOM 719 C CA . ASN A 1 93 ? 0.647 -32.018 7.359 1.00 67.12 93 ASN A CA 1
ATOM 720 C C . ASN A 1 93 ? -0.688 -32.701 7.695 1.00 67.12 93 ASN A C 1
ATOM 722 O O . ASN A 1 93 ? -1.577 -32.041 8.240 1.00 67.12 93 ASN A O 1
ATOM 726 N N . PRO A 1 94 ? -0.836 -34.017 7.450 1.00 60.47 94 PRO A N 1
ATOM 727 C CA . PRO A 1 94 ? -1.916 -34.773 8.059 1.00 60.47 94 PRO A CA 1
ATOM 728 C C . PRO A 1 94 ? -1.710 -34.758 9.575 1.00 60.47 94 PRO A C 1
ATOM 730 O O . PRO A 1 94 ? -0.617 -35.039 10.070 1.00 60.47 94 PRO A O 1
ATOM 733 N N . VAL A 1 95 ? -2.759 -34.394 10.306 1.00 62.75 95 VAL A N 1
ATOM 734 C CA . VAL A 1 95 ? -2.802 -34.526 11.764 1.00 62.75 95 VAL A CA 1
ATOM 735 C C . VAL A 1 95 ? -2.574 -36.010 12.085 1.00 62.75 95 VAL A C 1
ATOM 737 O O . VAL A 1 95 ? -3.331 -36.849 11.591 1.00 62.75 95 VAL A O 1
ATOM 740 N N . GLN A 1 96 ? -1.503 -36.333 12.818 1.00 50.81 96 GLN A N 1
ATOM 741 C CA . GLN A 1 96 ? -1.304 -37.666 13.403 1.00 50.81 96 GLN A CA 1
ATOM 742 C C . GLN A 1 96 ? -2.112 -37.805 14.688 1.00 50.81 96 GLN A C 1
ATOM 744 O O . GLN A 1 96 ? -2.147 -36.821 15.462 1.00 50.81 96 GLN A O 1
#